Protein AF-A0A1I0ZVY2-F1 (afdb_monomer)

Structure (mmCIF, N/CA/C/O backbone):
data_AF-A0A1I0ZVY2-F1
#
_entry.id   AF-A0A1I0ZVY2-F1
#
loop_
_atom_site.group_PDB
_atom_site.id
_atom_site.type_symbol
_atom_site.label_atom_id
_atom_site.label_alt_id
_atom_site.label_comp_id
_atom_site.label_asym_id
_atom_site.label_entity_id
_atom_site.label_seq_id
_atom_site.pdbx_PDB_ins_code
_atom_site.Car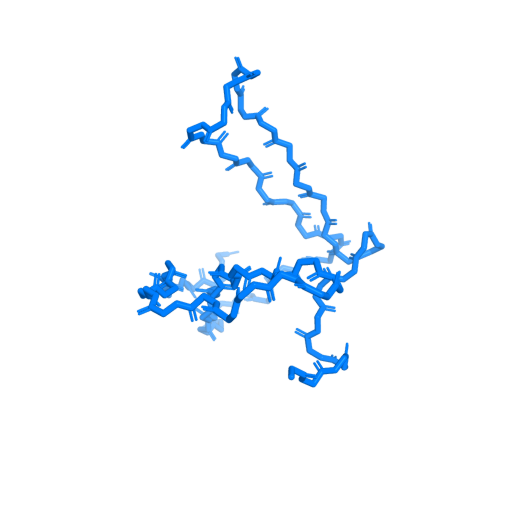tn_x
_atom_site.Cartn_y
_atom_site.Cartn_z
_atom_site.occupancy
_atom_site.B_iso_or_equiv
_atom_site.auth_seq_id
_atom_site.auth_comp_id
_atom_site.auth_asym_id
_atom_site.auth_atom_id
_atom_site.pdbx_PDB_model_num
ATOM 1 N N . MET A 1 1 ? 12.355 -12.153 4.032 1.00 49.66 1 MET A N 1
ATOM 2 C CA . MET A 1 1 ? 10.992 -11.581 4.127 1.00 49.66 1 MET A CA 1
ATOM 3 C C . MET A 1 1 ? 10.101 -12.650 4.749 1.00 49.66 1 MET A C 1
ATOM 5 O O . MET A 1 1 ? 10.189 -13.787 4.307 1.00 49.66 1 MET A O 1
ATOM 9 N N . ASN A 1 2 ? 9.346 -12.356 5.812 1.00 45.78 2 ASN A N 1
ATOM 10 C CA . ASN A 1 2 ? 8.420 -13.336 6.395 1.00 45.78 2 ASN A CA 1
ATOM 11 C C . ASN A 1 2 ? 7.200 -13.447 5.468 1.00 45.78 2 ASN A C 1
ATOM 13 O O . ASN A 1 2 ? 6.484 -12.461 5.303 1.00 45.78 2 ASN A O 1
ATOM 17 N N . ALA A 1 3 ? 6.996 -14.608 4.839 1.00 55.38 3 ALA A N 1
ATOM 18 C CA . ALA A 1 3 ? 5.911 -14.827 3.879 1.00 55.38 3 ALA A CA 1
ATOM 19 C C . ALA A 1 3 ? 4.519 -14.590 4.493 1.00 55.38 3 ALA A C 1
ATOM 21 O O . ALA A 1 3 ? 3.607 -14.175 3.788 1.00 55.38 3 ALA A O 1
ATOM 22 N N . ASN A 1 4 ? 4.385 -14.748 5.814 1.00 56.88 4 ASN A N 1
ATOM 23 C CA . ASN A 1 4 ? 3.127 -14.531 6.530 1.00 56.88 4 ASN A CA 1
ATOM 24 C C . ASN A 1 4 ? 2.731 -13.049 6.648 1.00 56.88 4 ASN A C 1
ATOM 26 O O . ASN A 1 4 ? 1.585 -12.759 6.967 1.00 56.88 4 ASN A O 1
ATOM 30 N N . ASN A 1 5 ? 3.658 -12.121 6.378 1.00 55.00 5 ASN A N 1
ATOM 31 C CA . ASN A 1 5 ? 3.400 -10.675 6.389 1.00 55.00 5 ASN A CA 1
ATOM 32 C C . ASN A 1 5 ? 3.433 -10.073 4.974 1.00 55.00 5 ASN A C 1
ATOM 34 O O . ASN A 1 5 ? 3.555 -8.857 4.820 1.00 55.00 5 ASN A O 1
ATOM 38 N N . SER A 1 6 ? 3.394 -10.912 3.935 1.00 63.59 6 SER A N 1
ATOM 39 C CA . SER A 1 6 ? 3.319 -10.454 2.551 1.00 63.59 6 SER A CA 1
ATOM 40 C C . SER A 1 6 ? 1.857 -10.336 2.137 1.00 63.59 6 SER A C 1
ATOM 42 O O . SER A 1 6 ? 1.082 -11.278 2.284 1.00 63.59 6 SER A O 1
ATOM 44 N N . LEU A 1 7 ? 1.477 -9.169 1.623 1.00 71.69 7 LEU A N 1
ATOM 45 C CA . LEU A 1 7 ? 0.169 -8.974 1.016 1.00 71.69 7 LEU A CA 1
ATOM 46 C C . LEU A 1 7 ? 0.178 -9.667 -0.351 1.00 71.69 7 LEU A C 1
ATOM 48 O O . LEU A 1 7 ? 0.725 -9.151 -1.322 1.00 71.69 7 LEU A O 1
ATOM 52 N N . THR A 1 8 ? -0.367 -10.875 -0.401 1.00 74.00 8 THR A N 1
ATOM 53 C CA . THR A 1 8 ? -0.561 -11.651 -1.629 1.00 74.00 8 THR A CA 1
ATOM 54 C C . THR A 1 8 ? -1.746 -11.108 -2.440 1.00 74.00 8 THR A C 1
ATOM 56 O O . THR A 1 8 ? -2.557 -10.341 -1.925 1.00 74.00 8 THR A O 1
ATOM 59 N N . ASN A 1 9 ? -1.895 -11.529 -3.704 1.00 75.75 9 ASN A N 1
ATOM 60 C CA . ASN A 1 9 ? -2.934 -11.018 -4.622 1.00 75.75 9 ASN A CA 1
ATOM 61 C C . ASN A 1 9 ? -4.387 -11.185 -4.122 1.00 75.75 9 ASN A C 1
ATOM 63 O O . ASN A 1 9 ? -5.294 -10.543 -4.633 1.00 75.75 9 ASN A O 1
ATOM 67 N N . ASN A 1 10 ? -4.639 -12.063 -3.150 1.00 81.50 10 ASN A N 1
ATOM 68 C CA . ASN A 1 10 ? -5.947 -12.239 -2.504 1.00 81.50 10 ASN A CA 1
ATOM 69 C C . ASN A 1 10 ? -6.190 -11.268 -1.327 1.00 81.50 10 ASN A C 1
ATOM 71 O O . ASN A 1 10 ? -7.309 -11.185 -0.821 1.00 81.50 10 ASN A O 1
ATOM 75 N N . LEU A 1 11 ? -5.157 -10.561 -0.867 1.00 82.75 11 LEU A N 1
ATOM 76 C CA . LEU A 1 11 ? -5.205 -9.604 0.244 1.00 82.75 11 LEU A CA 1
ATOM 77 C C . LEU A 1 11 ? -5.101 -8.154 -0.232 1.00 82.75 11 LEU A C 1
ATOM 79 O O . LEU A 1 11 ? -5.586 -7.243 0.441 1.00 82.75 11 LEU A O 1
ATOM 83 N N . VAL A 1 12 ? -4.466 -7.938 -1.385 1.00 85.25 12 VAL A N 1
ATOM 84 C CA . VAL A 1 12 ? -4.263 -6.612 -1.954 1.00 85.25 12 VAL A CA 1
ATOM 85 C C . VAL A 1 12 ? -4.316 -6.650 -3.475 1.00 85.25 12 VAL A C 1
ATOM 87 O O . VAL A 1 12 ? -3.757 -7.542 -4.113 1.00 85.25 12 VAL A O 1
ATOM 90 N N . GLU A 1 13 ? -4.953 -5.640 -4.049 1.00 88.25 13 GLU A N 1
ATOM 91 C CA . GLU A 1 13 ? -4.892 -5.329 -5.469 1.00 88.25 13 GLU A CA 1
ATOM 92 C C . GLU A 1 13 ? -4.064 -4.055 -5.666 1.00 88.25 13 GLU A C 1
ATOM 94 O O . GLU A 1 13 ? -4.209 -3.082 -4.919 1.00 88.25 13 GLU A O 1
ATOM 99 N N . ILE A 1 14 ? -3.175 -4.061 -6.659 1.00 85.38 14 ILE A N 1
ATOM 100 C CA . ILE A 1 14 ? -2.329 -2.914 -6.993 1.00 85.38 14 ILE A CA 1
ATOM 101 C C . ILE A 1 14 ? -2.534 -2.583 -8.464 1.00 85.38 14 ILE A C 1
ATOM 103 O O . ILE A 1 14 ? -2.173 -3.368 -9.337 1.00 85.38 14 ILE A O 1
ATOM 107 N N . ASN A 1 15 ? -3.060 -1.391 -8.730 1.00 87.31 15 ASN A N 1
ATOM 108 C CA . ASN A 1 15 ? -3.311 -0.903 -10.082 1.00 87.31 15 ASN A CA 1
ATOM 109 C C . ASN A 1 15 ? -2.575 0.410 -10.330 1.00 87.31 15 ASN A C 1
ATOM 111 O O . ASN A 1 15 ? -2.513 1.272 -9.455 1.00 87.31 15 ASN A O 1
ATOM 115 N N . SER A 1 16 ? -2.052 0.611 -11.540 1.00 88.12 16 SER A N 1
ATOM 116 C CA . SER A 1 16 ? -1.577 1.936 -11.952 1.00 88.12 16 SER A CA 1
ATOM 117 C C . SER A 1 16 ? -2.754 2.912 -12.003 1.00 88.12 16 SER A C 1
ATOM 119 O O . SER A 1 16 ? -3.775 2.597 -12.616 1.00 88.12 16 SER A O 1
ATOM 121 N N . LYS A 1 17 ? -2.608 4.107 -11.422 1.00 89.62 17 LYS A N 1
ATOM 122 C CA . LYS A 1 17 ? -3.675 5.121 -11.410 1.00 89.62 17 LYS A CA 1
ATOM 123 C C . LYS A 1 17 ? -4.000 5.657 -12.811 1.00 89.62 17 LYS A C 1
ATOM 125 O O . LYS A 1 17 ? -5.148 5.984 -13.085 1.00 89.62 17 LYS A O 1
ATOM 130 N N . ASP A 1 18 ? -2.992 5.780 -13.669 1.00 91.19 18 ASP A N 1
ATOM 131 C CA . ASP A 1 18 ? -3.064 6.454 -14.974 1.00 91.19 18 ASP A CA 1
ATOM 132 C C . ASP A 1 18 ? -2.388 5.653 -16.104 1.00 91.19 18 ASP A C 1
ATOM 134 O O . ASP A 1 18 ? -2.040 6.204 -17.145 1.00 91.19 18 ASP A O 1
ATOM 138 N N . GLY A 1 19 ? -2.156 4.353 -15.895 1.00 85.56 19 GLY A N 1
ATOM 139 C CA . GLY A 1 19 ? -1.389 3.515 -16.823 1.00 85.56 19 GLY A CA 1
ATOM 140 C C . GLY A 1 19 ? 0.124 3.759 -16.778 1.00 85.56 19 GLY A C 1
ATOM 141 O O . GLY A 1 19 ? 0.868 3.094 -17.498 1.00 85.56 19 GLY A O 1
ATOM 142 N N . SER A 1 20 ? 0.604 4.687 -15.939 1.00 87.12 20 SER A N 1
ATOM 143 C CA . SER A 1 20 ? 2.031 4.933 -15.739 1.00 87.12 20 SER A CA 1
ATOM 144 C C . SER A 1 20 ? 2.584 4.159 -14.541 1.00 87.12 20 SER A C 1
ATOM 146 O O . SER A 1 20 ? 1.880 3.847 -13.580 1.00 87.12 20 SER A O 1
ATOM 148 N N . ALA A 1 21 ? 3.895 3.918 -14.549 1.00 80.25 21 ALA A N 1
AT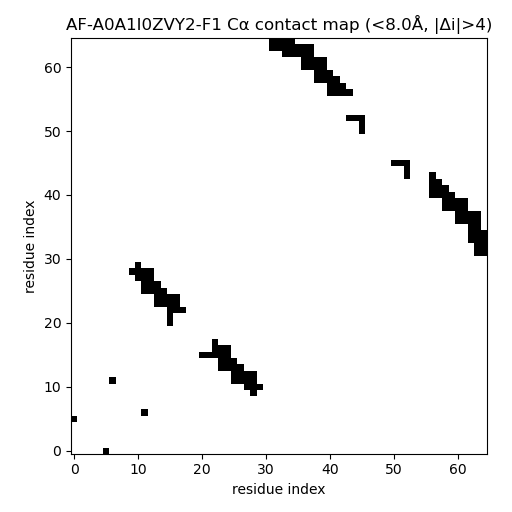OM 149 C CA . ALA A 1 21 ? 4.617 3.314 -13.429 1.00 80.25 21 ALA A CA 1
ATOM 150 C C . ALA A 1 21 ? 4.989 4.327 -12.320 1.00 80.25 21 ALA A C 1
ATOM 152 O O . ALA A 1 21 ? 5.972 4.129 -11.608 1.00 80.25 21 ALA A O 1
ATOM 153 N N . LYS A 1 22 ? 4.258 5.448 -12.203 1.00 81.44 22 LYS A N 1
ATOM 154 C CA . LYS A 1 22 ? 4.573 6.534 -11.252 1.00 81.44 22 LYS A CA 1
ATOM 155 C C . LYS A 1 22 ? 3.637 6.585 -10.056 1.00 81.44 22 LYS A C 1
ATOM 157 O O . LYS A 1 22 ? 4.023 7.066 -8.995 1.00 81.44 22 LYS A O 1
ATOM 162 N N . THR A 1 23 ? 2.387 6.168 -10.223 1.00 85.88 23 THR A N 1
ATOM 163 C CA . THR A 1 23 ? 1.379 6.255 -9.166 1.00 85.88 23 THR A CA 1
ATOM 164 C C . THR A 1 23 ? 0.498 5.026 -9.201 1.00 85.88 23 THR A C 1
ATOM 166 O O . THR A 1 23 ? -0.058 4.672 -10.238 1.00 85.88 23 THR A O 1
ATOM 169 N N . PHE A 1 24 ? 0.345 4.406 -8.038 1.00 84.12 24 PHE A N 1
ATOM 170 C CA . PHE A 1 24 ? -0.405 3.175 -7.869 1.00 84.12 24 PHE A CA 1
ATOM 171 C C . PHE A 1 24 ? -1.526 3.390 -6.857 1.00 84.12 24 PHE A C 1
ATOM 173 O O . PHE A 1 24 ? -1.364 4.128 -5.883 1.00 84.12 24 PHE A O 1
ATOM 180 N N . ILE A 1 25 ? -2.661 2.751 -7.104 1.00 88.00 25 ILE A N 1
ATOM 181 C CA . ILE A 1 25 ? -3.750 2.595 -6.148 1.00 88.00 25 ILE A CA 1
ATOM 182 C C . ILE A 1 25 ? -3.593 1.210 -5.538 1.00 88.00 25 ILE A C 1
ATOM 184 O O . ILE A 1 25 ? -3.520 0.218 -6.262 1.00 88.00 25 ILE A O 1
ATOM 188 N N . VAL A 1 26 ? -3.520 1.175 -4.211 1.00 85.75 26 VAL A N 1
ATOM 189 C CA . VAL A 1 26 ? -3.451 -0.051 -3.422 1.00 85.75 26 VAL A CA 1
ATOM 190 C C . VAL A 1 26 ? -4.798 -0.225 -2.734 1.00 85.75 26 VAL A C 1
ATOM 192 O O . VAL A 1 26 ? -5.203 0.636 -1.949 1.00 85.75 26 VAL A O 1
ATOM 195 N N . THR A 1 27 ? -5.485 -1.320 -3.037 1.00 87.88 27 THR A N 1
ATOM 196 C CA . THR A 1 27 ? -6.799 -1.641 -2.478 1.00 87.88 27 THR A CA 1
ATOM 197 C C . THR A 1 27 ? -6.690 -2.924 -1.671 1.00 87.88 27 THR A C 1
ATOM 199 O O . THR A 1 27 ? -6.386 -3.984 -2.210 1.00 87.88 27 THR A O 1
ATOM 202 N N . PHE A 1 28 ? -6.922 -2.826 -0.366 1.00 86.12 28 PHE A N 1
ATOM 203 C CA . PHE A 1 28 ? -6.976 -3.987 0.517 1.00 86.12 28 PHE A CA 1
ATOM 204 C C . PHE A 1 28 ? -8.308 -4.719 0.324 1.00 86.12 28 PHE A C 1
ATOM 206 O O . PHE A 1 28 ? -9.349 -4.078 0.191 1.00 86.12 28 PHE A O 1
ATOM 213 N N . SER A 1 29 ? -8.286 -6.054 0.318 1.00 87.00 29 SER A N 1
ATOM 214 C CA . SER A 1 29 ? -9.513 -6.866 0.215 1.00 87.00 29 SER A CA 1
ATOM 215 C C . SER A 1 29 ? -10.300 -6.938 1.528 1.00 87.00 29 SER A C 1
ATOM 217 O O . SER A 1 29 ? -11.422 -7.442 1.557 1.00 87.00 29 SER A O 1
ATOM 219 N N . GLN A 1 30 ? -9.708 -6.436 2.611 1.00 85.19 30 GLN A N 1
ATOM 220 C CA . GLN A 1 30 ? -10.307 -6.314 3.931 1.00 85.19 30 GLN A CA 1
ATOM 221 C C . GLN A 1 30 ? -10.268 -4.854 4.366 1.00 85.19 30 GLN A C 1
ATOM 223 O O . GLN A 1 30 ? -9.327 -4.125 4.037 1.00 85.19 30 GLN A O 1
ATOM 228 N N . ASP A 1 31 ? -11.274 -4.450 5.135 1.00 85.56 31 ASP A N 1
ATOM 229 C CA . ASP A 1 31 ? -11.305 -3.122 5.731 1.00 85.56 31 ASP A CA 1
ATOM 230 C C . ASP A 1 31 ? -10.092 -2.920 6.640 1.00 85.56 31 ASP A C 1
ATOM 232 O O . ASP A 1 31 ? -9.701 -3.816 7.390 1.00 85.56 31 ASP A O 1
ATOM 236 N N . VAL A 1 32 ? -9.513 -1.720 6.591 1.00 84.19 32 VAL A N 1
ATOM 237 C CA . VAL A 1 32 ? -8.478 -1.304 7.538 1.00 84.19 32 VAL A CA 1
ATOM 238 C C . VAL A 1 32 ? -9.173 -0.852 8.826 1.00 84.19 32 VAL A C 1
ATOM 240 O O . VAL A 1 32 ? -9.926 0.125 8.777 1.00 84.19 32 VAL A O 1
ATOM 243 N N . PRO A 1 33 ? -8.928 -1.509 9.976 1.00 89.50 33 PRO A N 1
ATOM 244 C CA . PRO A 1 33 ? -9.480 -1.095 11.258 1.00 89.50 33 PRO A CA 1
ATOM 245 C C . PRO A 1 33 ? -9.263 0.388 11.558 1.00 89.50 33 PRO A C 1
ATOM 247 O O . PRO A 1 33 ? -8.162 0.929 11.444 1.00 89.50 33 PRO A O 1
ATOM 250 N N . LYS A 1 34 ? -10.343 1.046 11.972 1.00 94.31 34 LYS A N 1
ATOM 251 C CA . L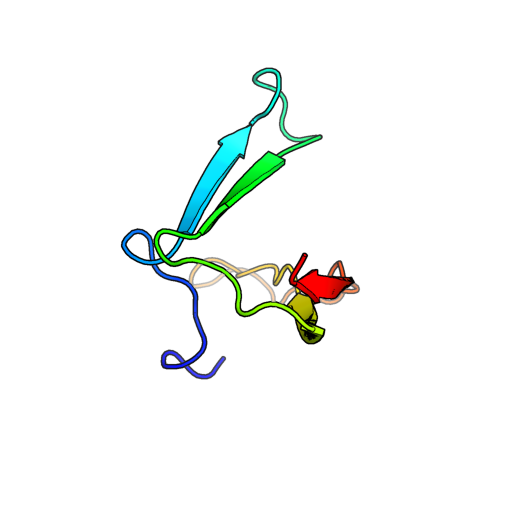YS A 1 34 ? -10.338 2.465 12.306 1.00 94.31 34 LYS A CA 1
ATOM 252 C C . LYS A 1 34 ? -9.526 2.743 13.571 1.00 94.31 34 LYS A C 1
ATOM 254 O O . LYS A 1 34 ? -9.721 2.084 14.585 1.00 94.31 34 LYS A O 1
ATOM 259 N N . GLY A 1 35 ? -8.703 3.790 13.530 1.00 94.31 35 GLY A N 1
ATOM 260 C CA . GLY A 1 35 ? -7.933 4.288 14.674 1.00 94.31 35 GLY A CA 1
ATOM 261 C C . GLY A 1 35 ? -6.592 3.588 14.902 1.00 94.31 35 GLY A C 1
ATOM 262 O O . GLY A 1 35 ? -5.777 4.108 15.657 1.00 94.31 35 GLY A O 1
ATOM 263 N N . GLU A 1 36 ? -6.337 2.477 14.214 1.00 90.19 36 GLU A N 1
ATOM 264 C CA . GLU A 1 36 ? -5.074 1.745 14.299 1.00 90.19 36 GLU A CA 1
ATOM 265 C C . GLU A 1 36 ? -4.010 2.356 13.374 1.00 90.19 36 GLU A C 1
ATOM 267 O O . GLU A 1 36 ? -4.318 2.829 12.271 1.00 90.19 36 GLU A O 1
ATOM 272 N N . GLU A 1 37 ? -2.751 2.354 13.825 1.00 93.00 37 GLU A N 1
ATOM 273 C CA . GLU A 1 37 ? -1.604 2.837 13.052 1.00 93.00 37 GLU A CA 1
ATOM 274 C C . GLU A 1 37 ? -0.975 1.703 12.236 1.00 93.00 37 GLU A C 1
ATOM 276 O O . GLU A 1 37 ? -0.620 0.642 12.751 1.00 93.00 37 GLU A O 1
ATOM 281 N N . TYR A 1 38 ? -0.769 1.968 10.950 1.00 87.12 38 TYR A N 1
ATOM 282 C CA . TYR A 1 38 ? -0.166 1.043 10.004 1.00 87.12 38 TYR A CA 1
ATOM 283 C C . TYR A 1 38 ? 1.084 1.647 9.382 1.00 87.12 38 TYR A C 1
ATOM 285 O O . TYR A 1 38 ? 1.158 2.845 9.109 1.00 87.12 38 TYR A O 1
ATOM 293 N N . LYS A 1 39 ? 2.059 0.783 9.088 1.00 87.69 39 LYS A N 1
ATOM 294 C CA . LYS A 1 39 ? 3.262 1.121 8.325 1.00 87.69 39 LYS A CA 1
ATOM 295 C C . LYS A 1 39 ? 3.259 0.349 7.012 1.00 87.69 39 LYS A C 1
ATOM 297 O O . LYS A 1 39 ? 3.442 -0.866 7.005 1.00 87.69 39 LYS A O 1
ATOM 302 N N . LEU A 1 40 ? 3.083 1.063 5.906 1.00 83.25 40 LEU A N 1
ATOM 303 C CA . LEU A 1 40 ? 3.257 0.529 4.563 1.00 83.25 40 LEU A CA 1
ATOM 304 C C . LEU A 1 40 ? 4.739 0.591 4.191 1.00 83.25 40 LEU A C 1
ATOM 306 O O . LEU A 1 40 ? 5.355 1.655 4.264 1.00 83.25 40 LEU A O 1
ATOM 310 N N . ILE A 1 41 ? 5.298 -0.544 3.778 1.00 81.62 41 ILE A N 1
ATOM 311 C CA . ILE A 1 41 ? 6.671 -0.651 3.279 1.00 81.62 41 ILE A CA 1
ATOM 312 C C . ILE A 1 41 ? 6.602 -1.250 1.878 1.00 81.62 41 ILE A C 1
ATOM 314 O O . ILE A 1 41 ? 6.117 -2.367 1.699 1.00 81.62 41 ILE A O 1
ATOM 318 N N . ILE A 1 42 ? 7.085 -0.506 0.889 1.00 77.38 42 ILE A N 1
ATOM 319 C CA . ILE A 1 42 ? 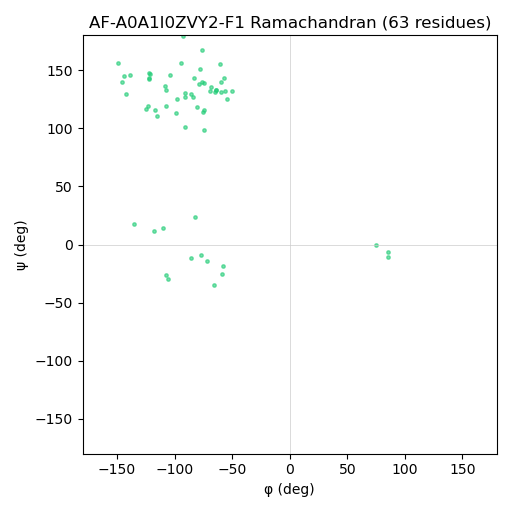7.193 -0.964 -0.494 1.00 77.38 42 ILE A CA 1
ATOM 320 C C . ILE A 1 42 ? 8.574 -1.591 -0.648 1.00 77.38 42 ILE A C 1
ATOM 322 O 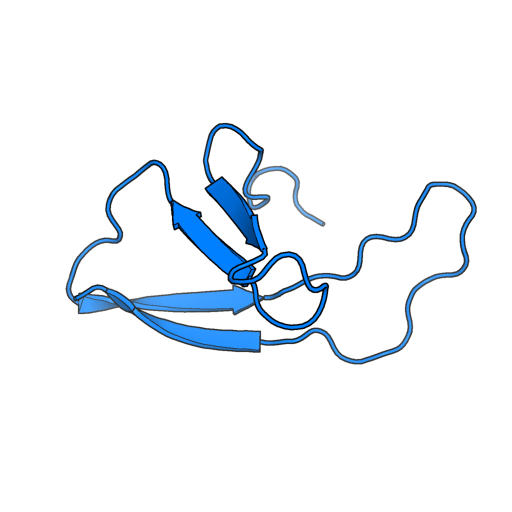O . ILE A 1 42 ? 9.577 -0.888 -0.763 1.00 77.38 42 ILE A O 1
ATOM 326 N N . CYS A 1 43 ? 8.619 -2.920 -0.609 1.00 73.44 43 CYS A N 1
ATOM 327 C CA . CYS A 1 43 ? 9.858 -3.670 -0.766 1.00 73.44 43 CYS A CA 1
ATOM 328 C C . CYS A 1 43 ? 10.159 -3.916 -2.243 1.00 73.44 43 CYS A C 1
ATOM 330 O O . CYS A 1 43 ? 9.325 -4.465 -2.965 1.00 73.44 43 CYS A O 1
ATOM 332 N N . TYR A 1 44 ? 11.379 -3.598 -2.671 1.00 68.31 44 TYR A N 1
ATOM 333 C CA . TYR A 1 44 ? 11.880 -4.079 -3.953 1.00 68.31 44 TYR A CA 1
ATOM 334 C C . TYR A 1 44 ? 12.235 -5.564 -3.821 1.00 68.31 44 TYR A C 1
ATOM 336 O O . TYR A 1 44 ? 13.119 -5.930 -3.044 1.00 68.31 44 TYR A O 1
ATOM 344 N N . VAL A 1 45 ? 11.533 -6.434 -4.549 1.00 64.88 45 VAL A N 1
ATOM 345 C CA . VAL A 1 45 ? 11.843 -7.868 -4.566 1.00 64.88 45 VAL A CA 1
ATOM 346 C C . VAL A 1 45 ? 12.659 -8.154 -5.816 1.00 64.88 45 VAL A C 1
ATOM 348 O O . VAL A 1 45 ? 12.182 -8.000 -6.938 1.00 64.88 45 VAL A O 1
ATOM 351 N N . THR A 1 46 ? 13.919 -8.525 -5.623 1.00 62.09 46 THR A N 1
ATOM 352 C CA . THR A 1 46 ? 14.794 -8.963 -6.710 1.00 6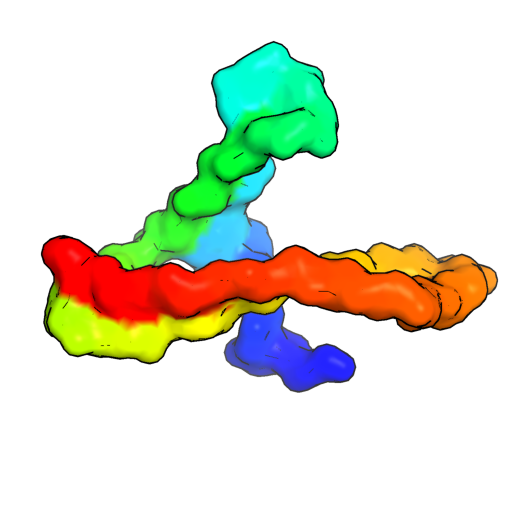2.09 46 THR A CA 1
ATOM 353 C C . TH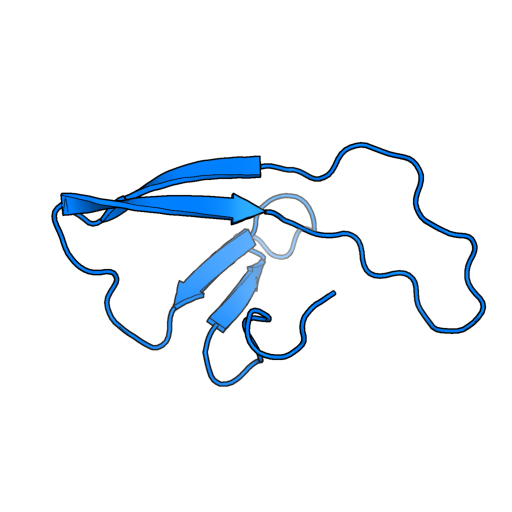R A 1 46 ? 14.311 -10.312 -7.220 1.00 62.09 46 THR A C 1
ATOM 355 O O . THR A 1 46 ? 14.060 -11.217 -6.423 1.00 62.09 46 THR A O 1
ATOM 358 N N . VAL A 1 47 ? 14.188 -10.454 -8.540 1.00 65.25 47 VAL A N 1
ATOM 359 C CA . VAL A 1 47 ? 13.938 -11.760 -9.165 1.00 65.25 47 VAL A CA 1
ATOM 360 C C . VAL A 1 47 ? 15.085 -12.726 -8.852 1.00 65.25 47 VAL A C 1
ATOM 362 O O . VAL A 1 47 ? 16.205 -12.299 -8.565 1.00 65.25 47 VAL A O 1
ATOM 365 N N . GLU A 1 48 ? 14.809 -14.028 -8.883 1.00 68.06 48 GLU A N 1
ATOM 366 C CA . GLU A 1 48 ? 15.808 -15.060 -8.601 1.00 68.06 48 GLU A CA 1
ATOM 367 C C . GLU A 1 48 ? 17.043 -14.891 -9.506 1.00 68.06 48 GLU A C 1
ATOM 369 O O . GLU A 1 48 ? 16.927 -14.785 -10.726 1.00 68.06 48 GLU A O 1
ATOM 374 N N . GLY A 1 49 ? 18.230 -14.796 -8.896 1.00 73.75 49 GLY A N 1
ATOM 375 C CA . GLY A 1 49 ? 19.498 -14.554 -9.595 1.00 73.75 49 GLY A CA 1
ATOM 376 C C . GLY A 1 49 ? 19.851 -13.083 -9.865 1.00 73.75 49 GLY A C 1
ATOM 377 O O . GLY A 1 49 ? 20.970 -12.815 -10.303 1.00 73.75 49 GLY A O 1
ATOM 378 N N . ALA A 1 50 ? 18.965 -12.120 -9.585 1.00 75.31 50 ALA A N 1
ATOM 379 C CA . ALA A 1 50 ? 19.303 -10.699 -9.687 1.00 75.31 50 ALA A CA 1
ATOM 380 C C . ALA A 1 50 ? 20.131 -10.210 -8.474 1.00 75.31 50 ALA A C 1
ATOM 382 O O . ALA A 1 50 ? 19.969 -10.734 -7.368 1.00 75.31 50 ALA A O 1
ATOM 383 N N . PRO A 1 51 ? 20.996 -9.188 -8.645 1.00 75.31 51 PRO A N 1
ATOM 384 C CA . PRO A 1 51 ? 21.737 -8.585 -7.538 1.00 75.31 51 PRO A CA 1
ATOM 385 C C . PRO A 1 51 ? 20.799 -8.057 -6.454 1.00 75.31 51 PRO A C 1
ATOM 387 O O . PRO A 1 51 ? 19.754 -7.493 -6.774 1.00 75.31 51 PRO A O 1
ATOM 390 N N . HIS A 1 52 ? 21.194 -8.183 -5.185 1.00 72.31 52 HIS A N 1
ATOM 391 C CA . HIS A 1 52 ? 20.433 -7.624 -4.069 1.00 72.31 52 HIS A CA 1
ATOM 392 C C . HIS A 1 52 ? 20.222 -6.115 -4.244 1.00 72.31 52 HIS A C 1
ATOM 394 O O . HIS A 1 52 ? 21.165 -5.371 -4.512 1.00 72.31 52 HIS A O 1
ATOM 400 N N . TYR A 1 53 ? 18.982 -5.660 -4.057 1.00 71.38 53 TYR A N 1
ATOM 401 C CA . TYR A 1 53 ? 18.672 -4.237 -4.018 1.00 71.38 53 TYR A CA 1
ATOM 402 C C . TYR A 1 53 ? 19.348 -3.589 -2.800 1.00 71.38 53 TYR A C 1
ATOM 404 O O . TYR A 1 53 ? 19.237 -4.103 -1.689 1.00 71.38 53 TYR A O 1
ATOM 412 N N . SER A 1 54 ? 20.047 -2.470 -3.011 1.00 74.62 54 SER A N 1
ATOM 413 C CA . SER A 1 54 ? 20.81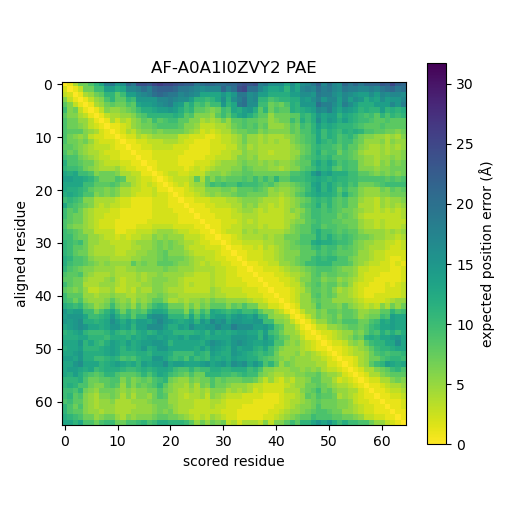0 -1.755 -1.975 1.00 74.62 54 SER A CA 1
ATOM 414 C C . SER A 1 54 ? 20.312 -0.330 -1.714 1.00 74.62 54 SER A C 1
ATOM 416 O O . SER A 1 54 ? 21.028 0.459 -1.102 1.00 74.62 54 SER A O 1
ATOM 418 N N . GLY A 1 55 ? 19.145 0.035 -2.248 1.00 74.00 55 GLY A N 1
ATOM 419 C CA . GLY A 1 55 ? 18.528 1.337 -2.002 1.00 74.00 55 GLY A CA 1
ATOM 420 C C . GLY A 1 55 ? 17.552 1.309 -0.828 1.00 74.00 55 GLY A C 1
ATOM 421 O O . GLY A 1 55 ? 17.305 0.264 -0.222 1.00 74.00 55 GLY A O 1
ATOM 422 N N . ASP A 1 56 ? 16.968 2.467 -0.537 1.00 76.31 56 ASP A N 1
ATOM 423 C CA . ASP A 1 56 ? 15.939 2.597 0.489 1.00 76.31 56 ASP A CA 1
ATOM 424 C C . ASP A 1 56 ? 14.582 2.109 -0.027 1.00 76.31 56 ASP A C 1
ATOM 426 O O . ASP A 1 56 ? 14.159 2.419 -1.142 1.00 76.31 56 ASP A O 1
ATOM 430 N N . ASN A 1 57 ? 13.858 1.373 0.815 1.00 77.75 57 ASN A N 1
ATOM 431 C CA . ASN A 1 57 ? 12.461 1.061 0.543 1.00 77.75 57 ASN A CA 1
ATOM 432 C C . ASN A 1 57 ? 11.599 2.303 0.786 1.00 77.75 57 ASN A C 1
ATOM 434 O O . ASN A 1 57 ? 11.761 3.002 1.789 1.00 77.75 57 ASN A O 1
ATOM 438 N N . GLY A 1 58 ? 10.624 2.536 -0.091 1.00 77.81 58 GLY A N 1
ATOM 439 C CA . GLY A 1 58 ? 9.593 3.534 0.169 1.00 77.81 58 GLY A CA 1
ATOM 440 C C . GLY A 1 58 ? 8.767 3.123 1.387 1.00 77.81 58 GLY A C 1
ATOM 441 O O . GLY A 1 58 ? 8.336 1.971 1.482 1.00 77.81 58 GLY A O 1
ATOM 442 N N . MET A 1 59 ? 8.532 4.049 2.317 1.00 86.31 59 MET A N 1
ATOM 443 C CA . MET A 1 59 ? 7.709 3.781 3.493 1.00 86.31 59 MET A CA 1
ATOM 444 C C . MET A 1 59 ? 6.778 4.941 3.830 1.00 86.31 59 MET A C 1
ATOM 446 O O . MET A 1 59 ? 7.135 6.106 3.667 1.00 86.31 59 MET A O 1
ATOM 450 N N . ALA A 1 60 ? 5.593 4.608 4.332 1.00 86.81 60 ALA A N 1
ATOM 451 C CA . ALA A 1 60 ? 4.616 5.573 4.818 1.00 86.81 60 ALA A CA 1
ATOM 452 C C . ALA A 1 60 ? 3.876 5.005 6.031 1.00 86.81 60 ALA A C 1
ATOM 454 O O . ALA A 1 60 ? 3.602 3.805 6.087 1.00 86.81 60 ALA A O 1
ATOM 455 N N . THR A 1 61 ? 3.532 5.861 6.990 1.00 91.00 61 THR A N 1
ATOM 456 C CA . THR A 1 61 ? 2.598 5.518 8.068 1.00 91.00 61 THR A CA 1
ATOM 457 C C . THR A 1 61 ? 1.237 6.148 7.806 1.00 91.00 61 THR A C 1
ATOM 459 O O . THR A 1 61 ? 1.140 7.231 7.225 1.00 91.00 61 THR A O 1
ATOM 462 N N . PHE A 1 62 ? 0.173 5.453 8.195 1.00 88.62 62 PHE A N 1
ATOM 46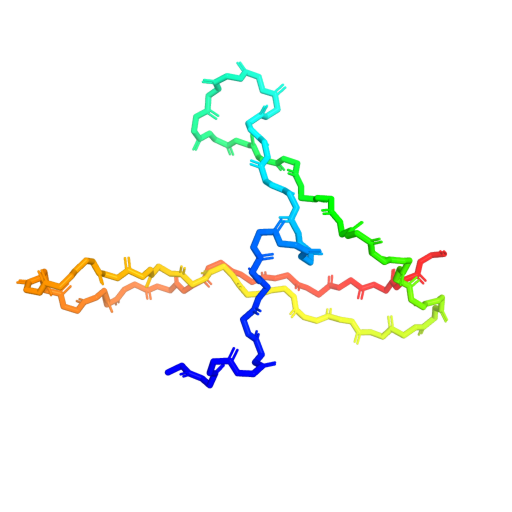3 C CA . PHE A 1 62 ? -1.193 5.956 8.088 1.00 88.62 62 PHE A CA 1
ATOM 464 C C . PHE A 1 62 ? -2.069 5.388 9.204 1.00 88.62 62 PHE A C 1
ATOM 466 O O . PHE A 1 62 ? -1.776 4.332 9.756 1.00 88.62 62 PHE A O 1
ATOM 473 N N . VAL A 1 63 ? -3.152 6.096 9.522 1.00 91.56 63 VAL A N 1
ATOM 474 C CA . VAL A 1 63 ? -4.162 5.656 10.491 1.00 91.56 63 VAL A CA 1
ATOM 475 C C . VAL A 1 63 ? -5.420 5.252 9.731 1.00 91.56 63 VAL A C 1
ATOM 477 O O . VAL A 1 63 ? -5.856 5.993 8.841 1.00 91.56 63 VAL A O 1
ATOM 480 N N . GLY A 1 64 ? -5.996 4.097 10.067 1.00 88.06 64 GLY A N 1
ATOM 481 C CA . GLY A 1 64 ? -7.280 3.666 9.507 1.00 88.06 64 GLY A CA 1
ATOM 482 C C . GLY A 1 64 ? -8.387 4.673 9.839 1.00 88.06 64 GLY A C 1
ATOM 483 O O . GLY A 1 64 ? -8.502 5.115 10.985 1.00 88.06 64 GLY A O 1
ATOM 484 N N . LYS A 1 65 ? -9.173 5.081 8.838 1.00 82.31 65 LYS A N 1
ATOM 485 C CA . LYS A 1 65 ? -10.191 6.139 8.971 1.00 82.31 65 LYS A CA 1
ATOM 486 C C . LYS A 1 65 ? -11.597 5.594 9.184 1.00 82.31 65 LYS A C 1
ATOM 488 O O . LYS A 1 65 ? -11.919 4.577 8.547 1.00 82.31 65 LYS A O 1
#

Secondary structure (DSSP, 8-state):
--GGGS--TTTEEEEESSSSTT-EEEEESSPPPTT-EEEEEE---PPTTSPPP-SPPEEEEEE--

Solvent-accessible surface area (backbone atoms only — not comparable to full-atom values): 4431 Å² total; per-residue (Å²): 132,67,72,90,76,54,80,46,80,85,45,33,46,80,42,53,72,80,82,45,99,82,47,70,45,77,44,62,72,60,85,65,61,65,78,45,80,46,76,51,71,52,74,84,78,62,58,92,91,52,74,82,81,85,74,85,62,55,70,50,74,52,63,29,113

Organism: NCBI:txid84698

Sequence (65 aa):
MNANNSLTNNLVEINSKDGSAKTFIVTFSQDVPKGEEYKLIICYVTVEGAPHYSGDNGMATFVGK

pLDDT: mean 79.46, std 11.05, range [45.78, 94.31]

Radius of gyration: 13.76 Å; Cα contacts (8 Å, |Δi|>4): 73; chains: 1; bounding box: 33×22×32 Å

Mean predicted aligned error: 7.02 Å

Foldseek 3Di:
DPPVPDCDPCQWDWDAPVPDPPDIDIDGPDADDAFDKDKDWADDDDDPPDDDDDDGTDMDMDGRD